Protein AF-A0A8S2ZRU4-F1 (afdb_monomer)

Structure (mmCIF, N/CA/C/O backbone):
data_AF-A0A8S2ZRU4-F1
#
_entry.id   AF-A0A8S2ZRU4-F1
#
loop_
_atom_site.group_PDB
_atom_site.id
_atom_site.type_symbol
_atom_site.label_atom_id
_atom_site.label_alt_id
_atom_site.label_comp_id
_atom_site.label_asym_id
_atom_site.label_entity_id
_atom_site.label_seq_id
_atom_site.pdbx_PDB_ins_code
_atom_site.Cartn_x
_atom_site.Cartn_y
_atom_site.Cartn_z
_atom_site.occupancy
_atom_site.B_iso_or_equiv
_atom_site.auth_seq_id
_atom_site.auth_comp_id
_atom_site.auth_asym_id
_atom_site.auth_atom_id
_atom_site.pdbx_PDB_model_num
ATOM 1 N N . ALA A 1 1 ? 14.626 5.659 4.955 1.00 52.84 1 ALA A N 1
ATOM 2 C CA . ALA A 1 1 ? 13.564 4.646 5.083 1.00 52.84 1 ALA A CA 1
ATOM 3 C C . ALA A 1 1 ? 12.382 5.298 5.792 1.00 52.84 1 ALA A C 1
ATOM 5 O O . ALA A 1 1 ? 12.629 6.044 6.733 1.00 52.84 1 ALA A O 1
ATOM 6 N N . ASP A 1 2 ? 11.156 5.111 5.298 1.00 62.50 2 ASP A N 1
ATOM 7 C CA . ASP A 1 2 ? 9.949 5.814 5.763 1.00 62.50 2 ASP A CA 1
ATOM 8 C C . ASP A 1 2 ? 9.053 4.874 6.588 1.00 62.50 2 ASP A C 1
ATOM 10 O O . ASP A 1 2 ? 8.130 4.255 6.073 1.00 62.50 2 ASP A O 1
ATOM 14 N N . PHE A 1 3 ? 9.379 4.716 7.874 1.00 76.19 3 PHE A N 1
ATOM 15 C CA . PHE A 1 3 ? 8.652 3.845 8.812 1.00 76.19 3 PHE A CA 1
ATOM 16 C C . PHE A 1 3 ? 7.731 4.631 9.758 1.00 76.19 3 PHE A C 1
ATOM 18 O O . PHE A 1 3 ? 7.325 4.121 10.798 1.00 76.19 3 PHE A O 1
ATOM 25 N N . GLY A 1 4 ? 7.395 5.885 9.431 1.00 75.56 4 GLY A N 1
ATOM 26 C CA . GLY A 1 4 ? 6.641 6.778 10.325 1.00 75.56 4 GLY A CA 1
ATOM 27 C C . GLY A 1 4 ? 5.221 6.304 10.671 1.00 75.56 4 GLY A C 1
ATOM 28 O O . GLY A 1 4 ? 4.615 6.817 11.610 1.00 75.56 4 GLY A O 1
ATOM 29 N N . LEU A 1 5 ? 4.693 5.326 9.926 1.00 73.19 5 LEU A N 1
ATOM 30 C CA . LEU A 1 5 ? 3.382 4.706 10.146 1.00 73.19 5 LEU A CA 1
ATOM 31 C C . LEU A 1 5 ? 3.465 3.242 10.608 1.00 73.19 5 LEU A C 1
ATOM 33 O O . LEU A 1 5 ? 2.428 2.651 10.914 1.00 73.19 5 LEU A O 1
ATOM 37 N N . SER A 1 6 ? 4.666 2.664 10.668 1.00 76.56 6 SER A N 1
ATOM 38 C CA . SER A 1 6 ? 4.878 1.279 11.089 1.00 76.56 6 SER A CA 1
ATOM 39 C C . SER A 1 6 ? 4.686 1.145 12.599 1.00 76.56 6 SER A C 1
ATOM 41 O O . SER A 1 6 ? 5.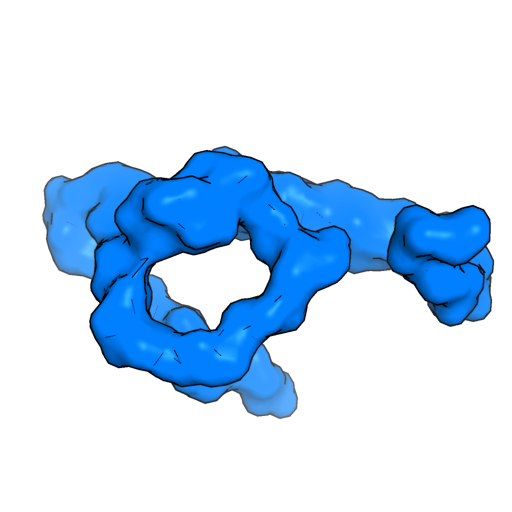092 2.017 13.370 1.00 76.56 6 SER A O 1
ATOM 43 N N . ARG A 1 7 ? 4.053 0.052 13.033 1.00 77.56 7 ARG A N 1
ATOM 44 C CA . ARG A 1 7 ? 3.846 -0.263 14.450 1.00 77.56 7 ARG A CA 1
ATOM 45 C C . ARG A 1 7 ? 4.181 -1.719 14.712 1.00 77.56 7 ARG A C 1
ATOM 47 O O . ARG A 1 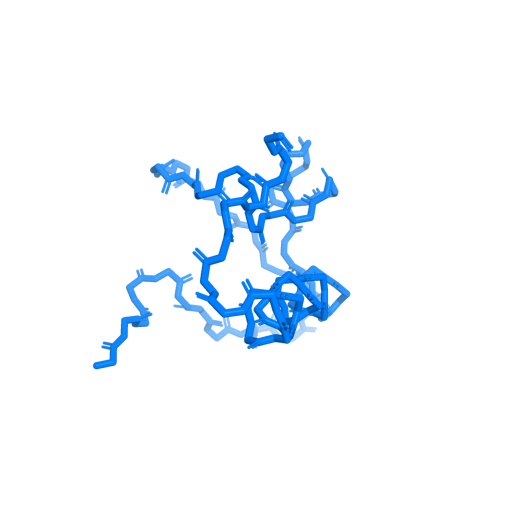7 ? 3.885 -2.570 13.879 1.00 77.56 7 ARG A O 1
ATOM 54 N N . GLU A 1 8 ? 4.770 -1.981 15.872 1.00 75.56 8 GLU A N 1
ATOM 55 C CA . GLU A 1 8 ? 4.843 -3.339 16.396 1.00 75.56 8 GLU A CA 1
ATOM 56 C C . GLU A 1 8 ? 3.439 -3.822 16.749 1.00 75.56 8 GLU A C 1
ATOM 58 O O . GLU A 1 8 ? 2.583 -3.065 17.219 1.00 75.56 8 GLU A O 1
ATOM 63 N N . ILE A 1 9 ? 3.213 -5.091 16.454 1.00 73.00 9 ILE A N 1
ATOM 64 C CA . ILE A 1 9 ? 1.968 -5.785 16.717 1.00 73.00 9 ILE A CA 1
ATOM 65 C C . ILE A 1 9 ? 2.131 -6.475 18.076 1.00 73.00 9 ILE A C 1
ATOM 67 O O . ILE A 1 9 ? 3.019 -7.307 18.230 1.00 73.00 9 ILE A O 1
ATOM 71 N N . ASP A 1 10 ? 1.300 -6.107 19.052 1.00 64.50 10 ASP A N 1
ATOM 72 C CA . ASP A 1 10 ? 1.268 -6.720 20.386 1.00 64.50 10 ASP A CA 1
ATOM 73 C C . ASP A 1 10 ? 0.168 -7.795 20.413 1.00 64.50 10 ASP A C 1
ATOM 75 O O . ASP A 1 10 ? -1.010 -7.459 20.285 1.00 64.50 10 ASP A O 1
ATOM 79 N N . ASP A 1 11 ? 0.576 -9.070 20.472 1.00 66.19 11 ASP A N 1
ATOM 80 C CA . ASP A 1 11 ? -0.202 -10.321 20.655 1.00 66.19 11 ASP A CA 1
ATOM 81 C C . ASP A 1 11 ? -1.496 -10.556 19.826 1.00 66.19 11 ASP A C 1
ATOM 83 O O . ASP A 1 11 ? -2.141 -11.595 19.969 1.00 66.19 11 ASP A O 1
ATOM 87 N N . GLY A 1 12 ? -1.899 -9.645 18.936 1.00 64.19 12 GLY A N 1
ATOM 88 C CA . GLY A 1 12 ? -3.100 -9.764 18.098 1.00 64.19 12 GLY A CA 1
ATOM 89 C C . GLY A 1 12 ? -2.818 -9.652 16.599 1.00 64.19 12 GLY A C 1
ATOM 90 O O . GLY A 1 12 ? -1.879 -8.997 16.191 1.00 64.19 12 GLY A O 1
ATOM 91 N N . ASP A 1 13 ? -3.675 -10.202 15.738 1.00 69.69 13 ASP A N 1
ATOM 92 C CA . ASP A 1 13 ? -3.446 -10.240 14.274 1.00 69.69 13 ASP A CA 1
ATOM 93 C C . ASP A 1 13 ? -3.613 -8.888 13.544 1.00 69.69 13 ASP A C 1
ATOM 95 O O . ASP A 1 13 ? -3.639 -8.820 12.310 1.00 69.69 13 ASP A O 1
ATOM 99 N N . SER A 1 14 ? -3.823 -7.794 14.280 1.00 75.56 14 SER A N 1
ATOM 100 C CA . SER A 1 14 ? -4.128 -6.500 13.680 1.00 75.56 14 SER A CA 1
ATOM 101 C C . SER A 1 14 ? -3.811 -5.318 14.574 1.00 75.56 14 SER A C 1
ATOM 103 O O . SER A 1 14 ? -4.092 -5.369 15.772 1.00 75.56 14 SER A O 1
ATOM 105 N N . TYR A 1 15 ? -3.386 -4.207 13.977 1.00 76.62 15 TYR A N 1
ATOM 106 C CA . TYR A 1 15 ? -3.276 -2.930 14.675 1.00 76.62 15 TYR A CA 1
ATOM 107 C C . TYR A 1 15 ? -4.247 -1.890 14.107 1.00 76.62 15 TYR A C 1
ATOM 109 O O . TYR A 1 15 ? -4.526 -1.841 12.908 1.00 76.62 15 TYR A O 1
ATOM 117 N N . THR A 1 16 ? -4.761 -1.023 14.983 1.00 76.31 16 THR A N 1
ATOM 118 C CA . THR A 1 16 ? -5.729 0.019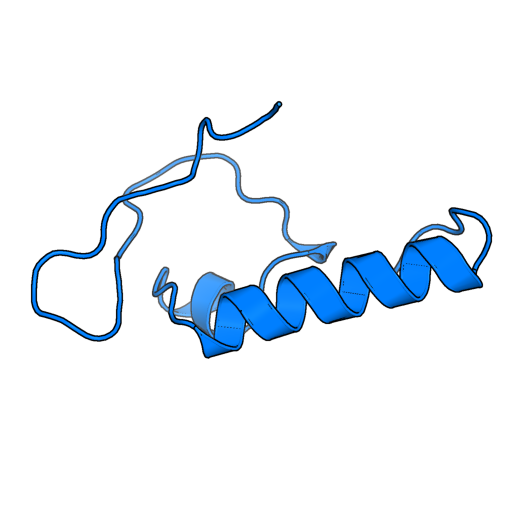 14.611 1.00 76.31 16 THR A CA 1
ATOM 119 C C . THR A 1 16 ? -5.079 1.396 14.655 1.00 76.31 16 THR A C 1
ATOM 121 O O . THR A 1 16 ? -4.477 1.779 15.664 1.00 76.31 16 THR A O 1
ATOM 124 N N . THR A 1 17 ? -5.212 2.187 13.586 1.00 71.19 17 THR A N 1
ATOM 125 C CA . THR A 1 17 ? -4.685 3.563 13.579 1.00 71.19 17 THR A CA 1
ATOM 126 C C . THR A 1 17 ? -5.727 4.601 13.999 1.00 71.19 17 THR A C 1
ATOM 128 O O . THR A 1 17 ? -6.842 4.641 13.478 1.00 71.19 17 THR A O 1
ATOM 131 N N . LYS A 1 18 ? -5.362 5.492 14.930 1.00 65.50 18 LYS A N 1
ATOM 132 C CA . LYS A 1 18 ? -6.183 6.639 15.346 1.00 65.50 18 LYS A CA 1
ATOM 133 C C . LYS A 1 18 ? -5.622 7.910 14.699 1.00 65.50 18 LYS A C 1
ATOM 135 O O . LYS A 1 18 ? -4.563 8.378 15.096 1.00 65.50 18 LYS A O 1
AT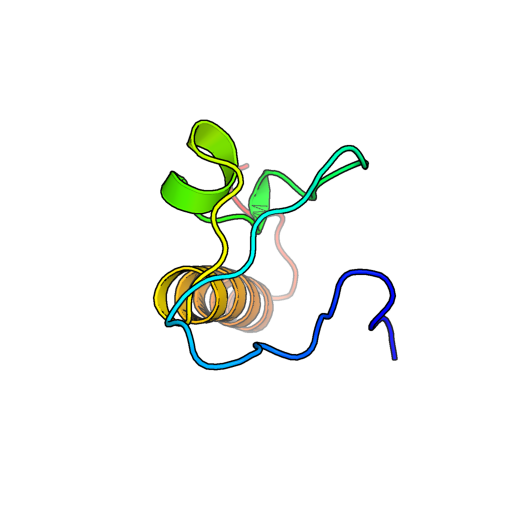OM 140 N N . GLY A 1 19 ? -6.335 8.463 13.714 1.00 68.50 19 GLY A N 1
ATOM 141 C CA . GLY A 1 19 ? -5.934 9.688 12.998 1.00 68.50 19 GLY A CA 1
ATOM 142 C C . GLY A 1 19 ? -4.811 9.496 11.961 1.00 68.50 19 GLY A C 1
ATOM 143 O O . GLY A 1 19 ? -4.336 8.383 11.766 1.00 68.50 19 GLY A O 1
ATOM 144 N N . GLY A 1 20 ? -4.438 10.577 11.259 1.00 70.75 20 GLY A N 1
ATOM 145 C CA . GLY A 1 20 ? -3.349 10.615 10.263 1.00 70.75 20 GLY A CA 1
ATOM 146 C C . GLY A 1 20 ? -3.797 10.656 8.791 1.00 70.75 20 GLY A C 1
ATOM 147 O O . GLY A 1 20 ? -4.896 10.215 8.455 1.00 70.75 20 GLY A O 1
ATOM 148 N N . LYS A 1 21 ? -2.944 11.206 7.908 1.00 73.62 21 LYS A N 1
ATOM 149 C CA . LYS A 1 21 ? -3.102 11.103 6.445 1.00 73.62 21 LYS A CA 1
ATOM 150 C C . LYS A 1 21 ? -2.655 9.707 6.011 1.00 73.62 21 LYS A C 1
ATOM 152 O O . LYS A 1 21 ? -1.504 9.351 6.226 1.00 73.62 21 LYS A O 1
ATOM 157 N N . ILE A 1 22 ? -3.563 8.948 5.404 1.00 77.06 22 ILE A N 1
ATOM 158 C CA . ILE A 1 22 ? -3.307 7.590 4.916 1.00 77.06 22 ILE A CA 1
ATOM 159 C C . ILE A 1 22 ? -3.210 7.636 3.380 1.00 77.06 22 ILE A C 1
ATOM 161 O O . ILE A 1 22 ? -4.054 8.281 2.745 1.00 77.06 22 ILE A O 1
ATOM 165 N N . PRO A 1 23 ? -2.204 6.995 2.760 1.00 79.69 23 PRO A N 1
ATOM 166 C CA . PRO A 1 23 ? -2.069 6.950 1.307 1.00 79.69 23 PRO A CA 1
ATOM 167 C C . PRO A 1 23 ? -3.115 6.011 0.679 1.00 79.69 23 PRO A C 1
ATOM 169 O O . PRO A 1 23 ? -2.855 4.833 0.454 1.00 79.69 23 PRO A O 1
ATOM 172 N N . ILE A 1 24 ? -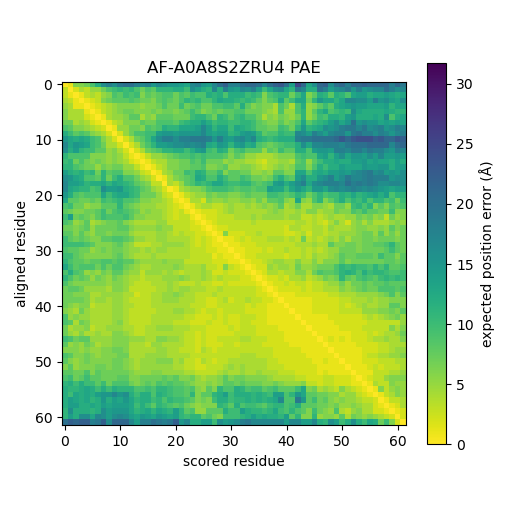4.299 6.547 0.354 1.00 79.19 24 ILE A N 1
ATOM 173 C CA . ILE A 1 24 ? -5.485 5.778 -0.091 1.00 79.19 24 ILE A CA 1
ATOM 174 C C . ILE A 1 24 ? -5.177 4.782 -1.222 1.00 79.19 24 ILE A C 1
ATOM 176 O O . ILE A 1 24 ? -5.659 3.660 -1.190 1.00 79.19 24 ILE A O 1
ATOM 180 N N . ARG A 1 25 ? -4.348 5.151 -2.205 1.00 79.56 25 ARG A N 1
ATOM 181 C CA . ARG A 1 25 ? -4.064 4.295 -3.376 1.00 79.56 25 ARG A CA 1
ATOM 182 C C . ARG A 1 25 ? -3.225 3.060 -3.055 1.00 79.56 25 ARG A C 1
ATOM 184 O O . ARG A 1 25 ? -3.283 2.091 -3.794 1.00 79.56 25 ARG A O 1
ATOM 191 N N . TRP A 1 26 ? -2.471 3.093 -1.964 1.00 81.19 26 TRP A N 1
ATOM 192 C CA . TRP A 1 26 ? -1.662 1.963 -1.512 1.00 81.19 26 TRP A CA 1
ATOM 193 C C . TRP A 1 26 ? -2.284 1.267 -0.305 1.00 81.19 26 TRP A C 1
ATOM 195 O O . TRP A 1 26 ? -1.682 0.355 0.235 1.00 81.19 26 TRP A O 1
ATOM 205 N N . THR A 1 27 ? -3.475 1.679 0.139 1.00 84.38 27 THR A N 1
ATOM 206 C CA . THR A 1 27 ? -4.104 1.120 1.340 1.00 84.38 27 THR A CA 1
ATOM 207 C C . THR A 1 27 ? -5.183 0.119 0.953 1.00 84.38 27 THR A C 1
ATOM 209 O O . THR A 1 27 ? -5.998 0.393 0.074 1.00 84.38 27 THR A O 1
ATOM 212 N N . ALA A 1 28 ? -5.202 -1.029 1.627 1.00 85.62 28 ALA A N 1
ATOM 213 C CA . ALA A 1 28 ? -6.232 -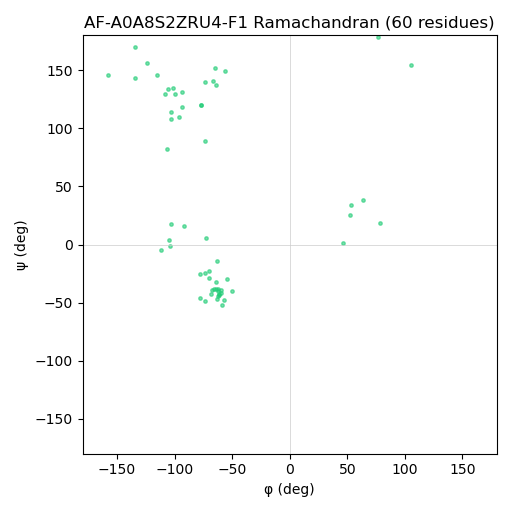2.042 1.440 1.00 85.62 28 ALA A CA 1
ATOM 214 C C . ALA A 1 28 ? -7.615 -1.536 1.883 1.00 85.62 28 ALA A C 1
ATOM 216 O O . ALA A 1 28 ? -7.726 -0.691 2.775 1.00 85.62 28 ALA A O 1
ATOM 217 N N . ILE A 1 29 ? -8.683 -2.063 1.285 1.00 83.62 29 ILE A N 1
ATOM 218 C CA . ILE A 1 29 ? -10.059 -1.598 1.529 1.00 83.62 29 ILE A CA 1
ATOM 219 C C . ILE A 1 29 ? -10.466 -1.799 2.994 1.00 83.62 29 ILE A C 1
ATOM 221 O O . ILE A 1 29 ? -11.053 -0.901 3.597 1.00 83.62 29 ILE A O 1
ATOM 225 N N . GLU A 1 30 ? -10.088 -2.920 3.604 1.00 78.81 30 GLU A N 1
ATOM 226 C CA . GLU A 1 30 ? -10.340 -3.197 5.018 1.00 78.81 30 GLU A CA 1
ATOM 227 C C . GLU A 1 30 ? -9.611 -2.219 5.955 1.00 78.81 30 GLU A C 1
ATOM 229 O O . GLU A 1 30 ? -10.138 -1.842 7.007 1.00 78.81 30 GLU A O 1
ATOM 234 N N . ALA A 1 31 ? -8.430 -1.748 5.549 1.00 81.56 31 ALA A N 1
ATOM 235 C CA . ALA A 1 31 ? -7.660 -0.755 6.286 1.00 81.56 31 ALA A CA 1
ATOM 236 C C . ALA A 1 31 ? -8.207 0.670 6.082 1.00 81.56 31 ALA A C 1
ATOM 238 O O . ALA A 1 31 ? -8.063 1.510 6.972 1.00 81.56 31 ALA A O 1
ATOM 239 N N . ILE A 1 32 ? -8.882 0.944 4.962 1.00 82.38 32 ILE A N 1
ATOM 240 C CA . ILE A 1 32 ? -9.585 2.213 4.718 1.00 82.38 32 ILE A CA 1
ATOM 241 C C . ILE A 1 32 ? -10.873 2.287 5.548 1.00 82.38 32 ILE A C 1
ATOM 243 O O . ILE A 1 32 ? -11.096 3.293 6.224 1.00 82.38 32 ILE A O 1
ATOM 247 N N . ASP A 1 33 ? -11.694 1.236 5.516 1.00 81.94 33 ASP A N 1
ATOM 248 C CA . ASP A 1 33 ? -13.035 1.244 6.115 1.00 81.94 33 ASP A CA 1
ATOM 249 C C . ASP A 1 33 ? -12.981 1.078 7.642 1.00 81.94 33 ASP A C 1
ATOM 251 O O . ASP A 1 33 ? -13.568 1.854 8.398 1.00 81.94 33 ASP A O 1
ATOM 255 N N . TYR A 1 34 ? -12.178 0.123 8.122 1.00 82.31 34 TYR A N 1
ATOM 256 C CA . TYR A 1 34 ? -12.128 -0.230 9.545 1.00 82.31 34 TYR A CA 1
ATOM 257 C C . TYR A 1 34 ? -10.900 0.312 10.274 1.00 82.31 34 TYR A C 1
ATOM 259 O O . TYR A 1 34 ? -10.753 0.088 11.479 1.00 82.31 34 TYR A O 1
ATOM 267 N N . ARG A 1 35 ? -9.994 1.007 9.568 1.00 80.31 35 ARG A N 1
ATOM 268 C CA . ARG A 1 35 ? -8.687 1.442 10.103 1.00 80.31 35 ARG A CA 1
ATOM 269 C C . ARG A 1 35 ? -7.884 0.294 10.723 1.00 80.31 35 ARG A C 1
ATOM 271 O O . ARG A 1 35 ? -7.058 0.537 11.607 1.00 80.31 35 ARG A O 1
ATOM 278 N N . LYS A 1 36 ? -8.147 -0.933 10.263 1.00 81.62 36 LYS A N 1
ATOM 279 C CA . LYS A 1 36 ? -7.568 -2.181 10.751 1.00 81.62 36 LYS A CA 1
ATOM 280 C C . LYS A 1 36 ? -6.497 -2.636 9.771 1.00 81.62 36 LYS A C 1
ATOM 282 O O . LYS A 1 36 ? -6.804 -2.993 8.639 1.00 81.62 36 LYS A O 1
ATOM 287 N N . PHE A 1 37 ? -5.258 -2.627 10.229 1.00 82.62 37 PHE A N 1
ATOM 288 C CA . PHE A 1 37 ? -4.113 -3.082 9.458 1.00 82.62 37 PHE A CA 1
ATOM 289 C C . PHE A 1 37 ? -3.761 -4.493 9.906 1.00 82.62 37 PHE A C 1
ATOM 291 O O . PHE A 1 37 ? -3.669 -4.766 11.103 1.00 82.62 37 PHE A O 1
ATOM 298 N N . THR A 1 38 ? -3.631 -5.387 8.938 1.00 86.50 38 THR A N 1
ATOM 299 C CA . THR A 1 38 ? -3.291 -6.803 9.110 1.00 86.50 38 THR A CA 1
ATOM 300 C C . THR A 1 38 ? -2.222 -7.192 8.095 1.00 86.50 38 THR A C 1
ATOM 302 O O . THR A 1 38 ? -2.007 -6.474 7.114 1.00 86.50 38 THR A O 1
ATOM 305 N N . SER A 1 39 ? -1.649 -8.387 8.240 1.00 85.81 39 SER A N 1
ATOM 306 C CA . SER A 1 39 ? -0.725 -8.929 7.238 1.00 85.81 39 SER A CA 1
ATOM 307 C C . SER A 1 39 ? -1.327 -8.971 5.824 1.00 85.81 39 SER A C 1
ATOM 309 O O . SER A 1 39 ? -0.604 -8.805 4.847 1.00 85.81 39 SER A O 1
ATOM 311 N N . ALA A 1 40 ? -2.649 -9.130 5.680 1.00 85.88 40 ALA A N 1
ATOM 312 C CA . ALA A 1 40 ? -3.308 -9.076 4.372 1.00 85.88 40 ALA A CA 1
ATOM 313 C C . ALA A 1 40 ? -3.254 -7.667 3.749 1.00 85.88 40 ALA A C 1
ATOM 315 O O . ALA A 1 40 ? -2.989 -7.528 2.553 1.00 85.88 40 ALA A O 1
ATOM 316 N N . SER A 1 41 ? -3.412 -6.621 4.565 1.00 85.31 41 SER A N 1
ATOM 317 C CA . SER A 1 41 ? -3.299 -5.232 4.103 1.00 85.31 41 SER A CA 1
ATOM 318 C C . SER A 1 41 ? -1.860 -4.842 3.733 1.00 85.31 41 SER A C 1
ATOM 320 O O . SER A 1 41 ? -1.649 -4.026 2.829 1.00 85.31 41 SER A O 1
ATOM 322 N N . ASP A 1 42 ? -0.865 -5.473 4.364 1.00 86.06 42 ASP A N 1
ATOM 323 C CA . ASP A 1 42 ? 0.544 -5.324 3.984 1.00 86.06 42 ASP A CA 1
ATOM 324 C C . ASP A 1 42 ? 0.814 -5.969 2.617 1.00 86.06 42 ASP A C 1
ATOM 326 O O . ASP A 1 42 ? 1.449 -5.362 1.751 1.00 86.06 42 ASP A O 1
ATOM 330 N N . VAL A 1 43 ? 0.259 -7.163 2.375 1.00 88.88 43 VAL A N 1
ATOM 331 C CA . VAL A 1 43 ? 0.352 -7.856 1.078 1.00 88.88 43 VAL A CA 1
ATOM 332 C C . VAL A 1 43 ? -0.311 -7.047 -0.041 1.00 88.88 43 VAL A C 1
ATOM 334 O O . VAL A 1 43 ? 0.238 -6.976 -1.141 1.00 88.88 43 VAL A O 1
ATOM 337 N N . TRP A 1 44 ? -1.442 -6.385 0.223 1.00 89.00 44 TRP A N 1
ATOM 338 C CA . TRP A 1 44 ? -2.067 -5.468 -0.740 1.00 89.00 44 TRP A CA 1
ATOM 339 C C . TRP A 1 44 ? -1.119 -4.334 -1.141 1.00 89.00 44 TRP A C 1
ATOM 341 O O . TRP A 1 44 ? -0.876 -4.105 -2.327 1.00 89.00 44 TRP A O 1
ATOM 351 N N . SER A 1 45 ? -0.556 -3.650 -0.142 1.00 85.38 45 SER A N 1
ATOM 352 C CA . SER A 1 45 ? 0.362 -2.525 -0.343 1.00 85.38 45 SER A CA 1
ATOM 353 C C . SER A 1 45 ? 1.599 -2.958 -1.141 1.00 85.38 45 SER A C 1
ATOM 355 O O . SER A 1 45 ? 2.044 -2.249 -2.047 1.00 85.38 45 SER A O 1
ATOM 357 N N . PHE A 1 46 ? 2.113 -4.160 -0.861 1.00 87.56 46 PHE A N 1
ATOM 358 C CA . PHE A 1 46 ? 3.203 -4.779 -1.613 1.00 87.56 46 PHE A CA 1
ATOM 359 C C . PHE A 1 46 ? 2.812 -5.115 -3.060 1.00 87.56 46 PHE A C 1
ATOM 361 O O . PHE A 1 46 ? 3.606 -4.908 -3.973 1.00 87.56 46 PHE A O 1
ATOM 368 N N . GLY A 1 47 ? 1.581 -5.568 -3.303 1.00 88.38 47 GLY A N 1
ATOM 369 C CA . GLY A 1 47 ? 1.067 -5.804 -4.654 1.00 88.38 47 GLY A CA 1
ATOM 370 C C . GLY A 1 47 ? 1.035 -4.531 -5.505 1.00 88.38 47 GLY A C 1
ATOM 371 O O . GLY A 1 47 ? 1.473 -4.557 -6.657 1.00 88.38 47 GLY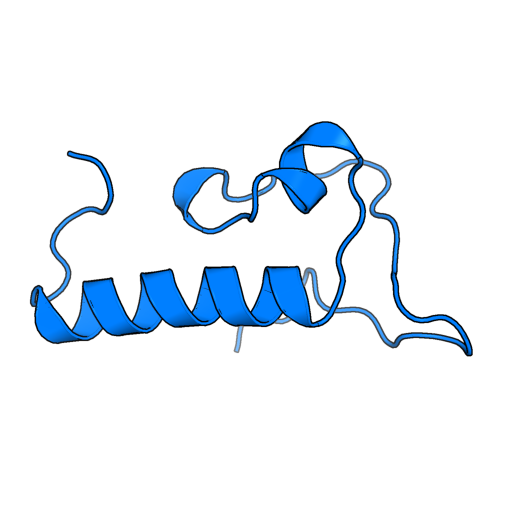 A O 1
ATOM 372 N N . VAL A 1 48 ? 0.592 -3.407 -4.930 1.00 86.06 48 VAL A N 1
ATOM 373 C CA . VAL A 1 48 ? 0.630 -2.098 -5.607 1.00 86.06 48 VAL A CA 1
ATOM 374 C C . VAL A 1 48 ? 2.075 -1.694 -5.909 1.00 86.06 48 VAL A C 1
ATOM 376 O O . VAL A 1 48 ? 2.363 -1.323 -7.042 1.00 86.06 48 VAL A O 1
ATOM 379 N N . LEU A 1 49 ? 3.002 -1.863 -4.959 1.00 86.81 49 LEU A N 1
ATOM 380 C CA . LEU A 1 49 ? 4.433 -1.615 -5.182 1.00 86.81 49 LEU A CA 1
ATOM 381 C C . LEU A 1 49 ? 4.984 -2.456 -6.347 1.00 86.81 49 LEU A C 1
ATOM 383 O O . LEU A 1 49 ? 5.659 -1.929 -7.229 1.00 86.81 49 LEU A O 1
ATOM 387 N N . CYS A 1 50 ? 4.695 -3.760 -6.381 1.00 87.12 50 CYS A N 1
ATOM 388 C CA . CYS A 1 50 ? 5.115 -4.624 -7.484 1.00 87.12 50 CYS A CA 1
ATOM 389 C C . CYS A 1 50 ? 4.547 -4.150 -8.826 1.00 87.12 50 CYS A C 1
ATOM 391 O O . CYS A 1 50 ? 5.279 -4.135 -9.816 1.00 87.12 50 CYS A O 1
ATOM 393 N N . TRP A 1 51 ? 3.275 -3.739 -8.859 1.00 87.38 51 TRP A N 1
ATOM 394 C CA . TRP A 1 51 ? 2.647 -3.178 -10.055 1.00 87.38 51 TRP A CA 1
ATOM 395 C C . TRP A 1 51 ? 3.349 -1.894 -10.524 1.00 87.38 51 TRP A C 1
ATOM 397 O O . TRP A 1 51 ? 3.625 -1.745 -11.713 1.00 87.38 51 TRP A O 1
ATOM 407 N N . GLU A 1 52 ? 3.708 -0.996 -9.608 1.00 87.75 52 GLU A N 1
ATOM 408 C CA . GLU A 1 52 ? 4.439 0.232 -9.942 1.00 87.75 52 GLU A CA 1
ATOM 409 C C . GLU A 1 52 ? 5.828 -0.055 -10.511 1.00 87.75 52 GLU A C 1
ATOM 411 O O . GLU A 1 52 ? 6.257 0.602 -11.459 1.00 87.75 52 GLU A O 1
ATOM 416 N N . VAL A 1 53 ? 6.518 -1.066 -9.975 1.00 89.38 53 VAL A N 1
ATOM 417 C CA . VAL A 1 53 ? 7.830 -1.491 -10.477 1.00 89.38 53 VAL A CA 1
ATOM 418 C C . VAL A 1 53 ? 7.728 -2.009 -11.912 1.00 89.38 53 VAL A C 1
ATOM 420 O O . VAL A 1 53 ? 8.526 -1.604 -12.758 1.00 89.38 53 VAL A O 1
ATOM 423 N N . VAL A 1 54 ? 6.754 -2.876 -12.214 1.00 90.25 54 VAL A N 1
ATOM 424 C CA . VAL A 1 54 ? 6.596 -3.432 -13.574 1.00 90.25 54 VAL A CA 1
ATOM 425 C C . VAL A 1 54 ? 6.030 -2.422 -14.571 1.00 90.25 54 VAL A C 1
ATOM 427 O O . VAL A 1 54 ? 6.291 -2.544 -15.764 1.00 90.25 54 VAL A O 1
ATOM 430 N N . SER A 1 55 ? 5.308 -1.410 -14.090 1.00 86.19 55 SER A N 1
ATOM 431 C CA . SER A 1 55 ? 4.726 -0.347 -14.920 1.00 86.19 55 SER A CA 1
ATOM 432 C C . SER A 1 55 ? 5.654 0.868 -15.050 1.00 86.19 55 SER A C 1
ATOM 434 O O . SER A 1 55 ? 5.207 1.946 -15.420 1.00 86.19 55 SER A O 1
ATOM 436 N N . PHE A 1 56 ? 6.946 0.728 -14.723 1.00 84.94 56 PHE A N 1
ATOM 437 C CA . PHE A 1 56 ? 7.953 1.798 -14.803 1.00 84.94 56 PHE A CA 1
ATOM 438 C C . PHE A 1 56 ? 7.563 3.093 -14.061 1.00 84.94 56 PHE A C 1
ATOM 440 O O . PHE A 1 56 ? 7.920 4.195 -14.479 1.00 84.94 56 PHE A O 1
ATOM 447 N N . GLY A 1 57 ? 6.849 2.968 -12.939 1.00 79.44 57 GLY A N 1
ATOM 448 C CA . GLY A 1 57 ? 6.389 4.105 -12.142 1.00 79.44 57 GLY A CA 1
ATOM 449 C C . GLY A 1 57 ? 5.163 4.821 -12.711 1.00 79.44 57 GLY A C 1
ATOM 450 O O . GLY A 1 57 ? 4.906 5.969 -12.338 1.00 79.44 57 GLY A O 1
ATOM 451 N N . GLU A 1 58 ? 4.402 4.179 -13.603 1.00 77.88 58 GLU A N 1
ATOM 452 C CA . GLU A 1 58 ? 3.073 4.665 -13.964 1.00 77.88 58 GLU A CA 1
ATOM 453 C C . GLU A 1 58 ? 2.187 4.805 -12.729 1.00 77.88 58 GLU A C 1
ATOM 455 O O . GLU A 1 58 ? 2.329 4.112 -11.722 1.00 77.88 58 GLU A O 1
ATOM 460 N N . ARG A 1 59 ? 1.270 5.768 -12.794 1.00 76.38 59 ARG A N 1
ATOM 461 C CA . ARG A 1 59 ? 0.459 6.137 -11.646 1.00 76.38 59 ARG A CA 1
ATOM 462 C C . ARG A 1 59 ? -0.641 5.089 -11.444 1.00 76.38 59 ARG A C 1
ATOM 464 O O . ARG A 1 59 ? -1.497 4.968 -12.317 1.00 76.38 59 ARG A O 1
ATOM 471 N N . PRO A 1 60 ? -0.706 4.405 -10.288 1.00 67.06 60 PRO A N 1
ATOM 472 C CA . PRO A 1 60 ? -1.746 3.413 -10.057 1.00 67.06 60 PRO A CA 1
ATOM 473 C C . PRO A 1 60 ? -3.133 4.069 -10.052 1.00 67.06 60 PRO A C 1
ATOM 475 O O . PRO A 1 60 ? -3.332 5.143 -9.453 1.00 67.06 60 PRO A O 1
ATOM 478 N N . PHE A 1 61 ? -4.080 3.391 -10.712 1.00 68.00 61 PHE A N 1
ATOM 479 C CA . PHE A 1 61 ? -5.497 3.761 -10.855 1.00 68.00 61 PHE A CA 1
ATOM 480 C C . PHE A 1 61 ? -5.746 5.074 -11.623 1.00 68.00 61 PHE A C 1
ATOM 482 O O . PHE A 1 61 ? -6.604 5.871 -11.226 1.00 68.00 61 PHE A O 1
ATOM 489 N N . TRP A 1 62 ? -4.959 5.323 -12.673 1.00 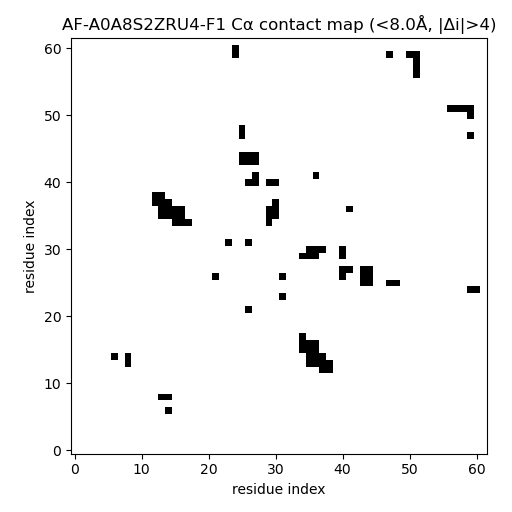56.59 62 TRP A N 1
ATOM 490 C CA . TRP A 1 62 ? -5.161 6.397 -13.653 1.00 56.59 62 TRP A CA 1
ATOM 491 C C . TRP A 1 62 ? -5.569 5.847 -15.016 1.00 56.59 62 TRP A C 1
ATOM 493 O O . TRP A 1 62 ? -5.135 4.722 -15.339 1.00 56.59 62 TRP A O 1
#

Secondary structure (DSSP, 8-state):
---TT-----SSS-EE--S----GGGS-HHHHHS-EE-HHHHHHHHHHHHHHHHTTTPPTT-

Sequence (62 aa):
ADFGLSREIDDGDSYTTKGGKIPIRWTAIEAIDYRKFTSASDVWSFGVLCWEVVSFGERPFW

InterPro domains:
  IPR000719 Protein kinase domain [PS50011] (1-62)
  IPR001245 Serine-threonine/tyrosine-protein kinase, catalytic domain [PF07714] (1-61)
  IPR001245 Serine-threonine/tyrosine-protein kinase, catalytic domain [PR00109] (22-32)
  IPR001245 Serine-threonine/tyrosine-protein kinase, catalytic domain [PR00109] (41-62)
  IPR011009 Protein kinase-like domain superfamily [SSF56112] (1-62)
  IPR050122 Receptor Tyrosine Kinase [PTHR24416] (1-61)

Organism: NCBI:txid392030

Nearest PDB structures (foldseek):
  8udu-assembly2_B  TM=9.423E-01  e=7.739E-05  Homo sapiens
  4r3p-assembly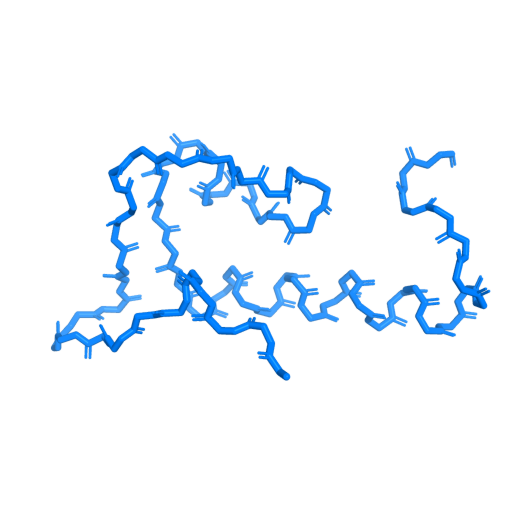1_A  TM=9.141E-01  e=9.537E-05  Homo sapiens
  5jeb-assembly1_A  TM=9.178E-01  e=1.260E-04  Homo sapiens
  6s8a-assembly1_A  TM=9.303E-01  e=1.785E-04  Homo sapiens
  6lud-assembly1_A  TM=9.228E-01  e=2.200E-04  Homo sapiens

pLDDT: mean 78.51, std 8.45, range [52.84, 90.25]

Radius of gyration: 12.58 Å; Cα contacts (8 Å, |Δi|>4): 50; chains: 1; bounding box: 27×21×36 Å

Solvent-accessible surface area (backbone atoms only — not comparable to full-atom values): 4028 Å² total; per-residue (Å²): 137,91,60,91,82,68,75,89,71,77,100,48,83,56,48,73,65,85,79,84,93,72,66,66,92,50,49,28,68,61,34,68,78,67,32,41,40,32,72,67,38,51,51,45,31,49,50,48,51,52,51,27,63,76,50,77,64,52,67,86,97,116

Foldseek 3Di:
DDCVPPDDDDPDQWDADDDDDDPVLLFDPCCVPVVIDGPVRVVSSVVVVVVCVVVVNPDPPD

Mean predicted aligned error: 7.17 Å